Protein AF-A0A6I5N6Z2-F1 (afdb_monomer_lite)

Structure (mmCIF, N/CA/C/O backbone):
data_AF-A0A6I5N6Z2-F1
#
_entry.id   AF-A0A6I5N6Z2-F1
#
loop_
_atom_site.group_P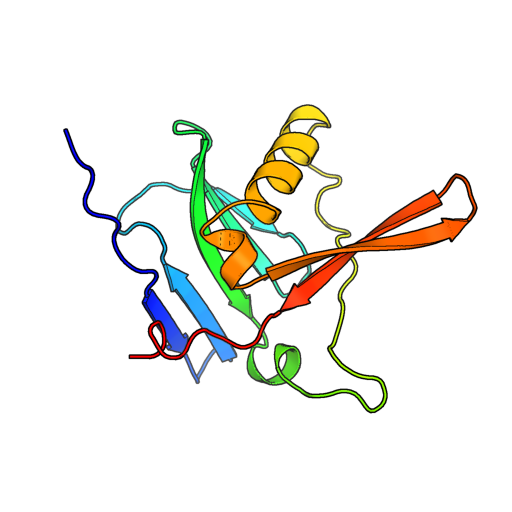DB
_atom_site.id
_atom_site.type_symbol
_atom_site.label_atom_id
_atom_site.label_alt_id
_atom_site.label_comp_id
_atom_site.label_asym_id
_atom_site.label_entity_id
_atom_site.label_seq_id
_atom_site.pdbx_PDB_ins_code
_atom_site.Cartn_x
_atom_site.Cartn_y
_atom_site.Cartn_z
_atom_site.occupancy
_atom_site.B_iso_or_equiv
_atom_site.auth_seq_id
_atom_site.auth_comp_id
_atom_site.auth_asym_id
_atom_site.auth_atom_id
_atom_site.pdbx_PDB_model_num
ATOM 1 N N . MET A 1 1 ? 2.567 2.557 30.695 1.00 35.03 1 MET A N 1
ATOM 2 C CA . MET A 1 1 ? 1.487 1.673 30.206 1.00 35.03 1 MET A CA 1
ATOM 3 C C . MET A 1 1 ? 1.966 1.046 28.908 1.00 35.03 1 MET A C 1
ATOM 5 O O . MET A 1 1 ? 2.163 1.768 27.943 1.00 35.03 1 MET A O 1
ATOM 9 N N . SER A 1 2 ? 2.289 -0.248 28.919 1.00 37.09 2 SER A N 1
ATOM 10 C CA . SER A 1 2 ? 2.788 -0.960 27.737 1.00 37.09 2 SER A CA 1
ATOM 11 C C . SER A 1 2 ? 1.593 -1.329 26.861 1.00 37.09 2 SER A C 1
ATOM 13 O O . SER A 1 2 ? 0.788 -2.167 27.265 1.00 37.09 2 SER A O 1
ATOM 15 N N . GLN A 1 3 ? 1.421 -0.671 25.710 1.00 41.16 3 GLN A N 1
ATOM 16 C CA . GLN A 1 3 ? 0.482 -1.167 24.707 1.00 41.16 3 GLN A CA 1
ATOM 17 C C . GLN A 1 3 ? 1.025 -2.505 24.204 1.00 41.16 3 GLN A C 1
ATOM 19 O O . GLN A 1 3 ? 2.136 -2.569 23.673 1.00 41.16 3 GLN A O 1
ATOM 24 N N . ALA A 1 4 ? 0.270 -3.583 24.408 1.00 44.25 4 ALA A N 1
ATOM 25 C CA . ALA A 1 4 ? 0.580 -4.864 23.798 1.00 44.25 4 ALA A CA 1
ATOM 26 C C . ALA A 1 4 ? 0.655 -4.649 22.280 1.00 44.25 4 ALA A C 1
ATOM 28 O O . ALA A 1 4 ? -0.343 -4.280 21.664 1.00 44.25 4 ALA A O 1
ATOM 29 N N . ARG A 1 5 ? 1.842 -4.827 21.682 1.00 54.91 5 ARG A N 1
ATOM 30 C CA . ARG A 1 5 ? 2.010 -4.819 20.223 1.00 54.91 5 ARG A CA 1
ATOM 31 C C . ARG A 1 5 ? 1.155 -5.952 19.661 1.00 54.91 5 ARG A C 1
ATOM 33 O O . ARG A 1 5 ? 1.587 -7.105 1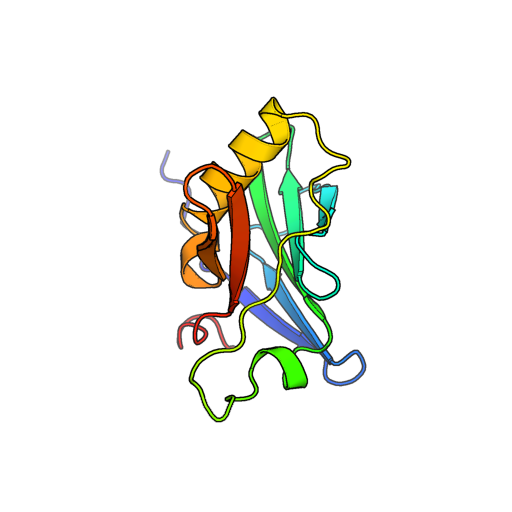9.651 1.00 54.91 5 ARG A O 1
ATOM 40 N N . ASN A 1 6 ? -0.066 -5.640 19.234 1.00 66.06 6 ASN A N 1
ATOM 41 C CA . ASN A 1 6 ? -0.862 -6.578 18.463 1.00 66.06 6 ASN A CA 1
ATOM 42 C C . ASN A 1 6 ? -0.081 -6.871 17.184 1.00 66.06 6 ASN A C 1
ATOM 44 O O . ASN A 1 6 ? 0.272 -5.963 16.434 1.00 66.06 6 ASN A O 1
ATOM 48 N N . LYS A 1 7 ? 0.254 -8.145 16.975 1.00 82.81 7 LYS A N 1
ATOM 49 C CA . LYS A 1 7 ? 0.904 -8.566 15.737 1.00 82.81 7 LYS A CA 1
ATOM 50 C C . LYS A 1 7 ? -0.053 -8.299 14.571 1.00 82.81 7 LYS A C 1
ATOM 52 O O . LYS A 1 7 ? -1.249 -8.572 14.729 1.00 82.81 7 LYS A O 1
ATOM 57 N N . PRO A 1 8 ? 0.449 -7.805 13.425 1.00 90.88 8 PRO A N 1
ATOM 58 C CA . PRO A 1 8 ? -0.357 -7.697 12.221 1.00 90.88 8 PRO A CA 1
ATOM 59 C C . PRO A 1 8 ? -1.040 -9.030 11.899 1.00 90.88 8 PRO A C 1
ATOM 61 O O . PRO A 1 8 ? -0.434 -10.090 12.068 1.00 90.88 8 PRO A O 1
ATOM 64 N N . LYS A 1 9 ? -2.286 -8.974 11.430 1.00 92.31 9 LYS A N 1
ATOM 65 C CA . LYS A 1 9 ? -3.048 -10.146 10.974 1.00 92.31 9 LYS A CA 1
ATOM 66 C C . LYS A 1 9 ? -3.339 -10.011 9.490 1.00 92.31 9 LYS A C 1
ATOM 68 O O . LYS A 1 9 ? -3.887 -8.984 9.093 1.00 92.31 9 LYS A O 1
ATOM 73 N N . ALA A 1 10 ? -3.013 -11.025 8.696 1.00 92.88 10 ALA A N 1
ATOM 74 C CA . ALA A 1 10 ? -3.412 -11.086 7.297 1.00 92.88 10 ALA A CA 1
ATOM 75 C C . ALA A 1 10 ? -4.642 -11.980 7.118 1.00 92.88 10 ALA A C 1
ATOM 77 O O . ALA A 1 10 ? -4.758 -13.027 7.750 1.00 92.88 10 ALA A O 1
ATOM 78 N N . LYS A 1 11 ? -5.551 -11.567 6.237 1.00 94.25 11 LYS A N 1
ATOM 79 C CA . LYS A 1 11 ? -6.668 -12.377 5.758 1.00 94.25 11 LYS A CA 1
ATOM 80 C C . LYS A 1 11 ? -6.761 -12.225 4.248 1.00 94.25 11 LYS A C 1
ATOM 82 O O . LYS A 1 11 ? -6.931 -11.108 3.764 1.00 94.25 11 LYS A O 1
ATOM 87 N N . TYR A 1 12 ? -6.656 -13.338 3.536 1.00 94.88 12 TYR A N 1
ATOM 88 C CA . TYR A 1 12 ? -6.856 -13.386 2.095 1.00 94.88 12 TYR A CA 1
ATOM 89 C C . TYR A 1 12 ? -8.310 -13.751 1.782 1.00 94.88 12 TYR A C 1
ATOM 91 O O . TYR A 1 12 ? -8.883 -14.628 2.432 1.00 94.88 12 TYR A O 1
ATOM 99 N N . ASP A 1 13 ? -8.909 -13.046 0.830 1.00 94.69 13 ASP A N 1
ATOM 100 C CA . ASP A 1 13 ? -10.201 -13.370 0.237 1.00 94.69 13 ASP A CA 1
ATOM 101 C C . ASP A 1 13 ? -9.984 -13.802 -1.215 1.00 94.69 13 ASP A C 1
ATOM 103 O O . ASP A 1 13 ? -9.629 -12.991 -2.068 1.00 94.69 13 ASP A O 1
ATOM 107 N N . GLU A 1 14 ? -10.203 -15.090 -1.478 1.00 93.56 14 GLU A N 1
ATOM 108 C CA . GLU A 1 14 ? -10.000 -15.704 -2.792 1.00 93.56 14 GLU A CA 1
ATOM 109 C C . GLU A 1 14 ? -10.991 -15.197 -3.846 1.00 93.56 14 GLU A C 1
ATOM 111 O O . GLU A 1 14 ? -10.662 -15.180 -5.028 1.00 93.56 14 GLU A O 1
ATOM 116 N N . ILE A 1 15 ? -12.197 -14.777 -3.444 1.00 95.12 15 ILE A N 1
ATOM 117 C CA . ILE A 1 15 ? -13.242 -14.354 -4.390 1.00 95.12 15 ILE A CA 1
ATOM 118 C C . ILE A 1 15 ? -12.899 -12.989 -4.985 1.00 95.12 15 ILE A C 1
ATOM 120 O O . ILE A 1 15 ? -13.118 -12.754 -6.171 1.00 95.12 15 ILE A O 1
ATOM 124 N N . SER A 1 16 ? -12.381 -12.086 -4.153 1.00 95.19 16 SER A N 1
ATOM 125 C CA . SER A 1 16 ? -12.020 -10.723 -4.548 1.00 95.19 16 SER A CA 1
ATOM 126 C C . SER A 1 16 ? -10.530 -10.543 -4.853 1.00 95.19 16 SER A C 1
ATOM 128 O O . SER A 1 16 ? -10.109 -9.413 -5.089 1.00 95.19 16 SER A O 1
ATOM 130 N N . ASP A 1 17 ? -9.733 -11.619 -4.804 1.00 95.69 17 ASP A N 1
ATOM 131 C CA . ASP A 1 17 ? -8.264 -11.595 -4.896 1.00 95.69 17 ASP A CA 1
ATOM 132 C C . ASP A 1 17 ? -7.646 -10.466 -4.050 1.00 95.69 17 ASP A C 1
ATOM 134 O O . ASP A 1 17 ? -6.848 -9.646 -4.510 1.00 95.69 17 ASP A O 1
ATOM 138 N N . THR A 1 18 ? -8.094 -10.366 -2.795 1.00 96.38 18 THR A N 1
ATOM 139 C CA . THR A 1 18 ? -7.721 -9.261 -1.909 1.00 96.38 18 THR A CA 1
ATOM 140 C C . THR A 1 18 ? -7.088 -9.774 -0.626 1.00 96.38 18 THR A C 1
ATOM 142 O O . THR A 1 18 ? -7.687 -10.538 0.134 1.00 96.38 18 THR A O 1
ATOM 145 N N . LEU A 1 19 ? -5.880 -9.296 -0.329 1.00 96.62 19 LEU A N 1
ATOM 146 C CA . LEU A 1 19 ? -5.230 -9.494 0.960 1.00 96.62 19 LEU A CA 1
ATOM 147 C C . LEU A 1 19 ? -5.448 -8.273 1.857 1.00 96.62 19 LEU A C 1
ATOM 149 O O . LEU A 1 19 ? -5.011 -7.161 1.553 1.00 96.62 19 LEU A O 1
ATOM 153 N N . ILE A 1 20 ? -6.077 -8.496 3.008 1.00 96.50 20 ILE A N 1
ATOM 154 C CA . ILE A 1 20 ? -6.276 -7.481 4.042 1.00 96.50 20 ILE A CA 1
ATOM 155 C C . ILE A 1 20 ? -5.278 -7.727 5.167 1.00 96.50 20 ILE A C 1
ATOM 157 O O . ILE A 1 20 ? -5.301 -8.776 5.809 1.00 96.50 20 ILE A O 1
ATOM 161 N N . ILE A 1 21 ? -4.438 -6.736 5.452 1.00 96.12 21 ILE A N 1
ATOM 162 C CA . ILE A 1 21 ? -3.515 -6.748 6.589 1.00 96.12 21 ILE A CA 1
ATOM 163 C C . ILE A 1 21 ? -4.031 -5.753 7.625 1.00 96.12 21 ILE A C 1
ATOM 165 O O . ILE A 1 21 ? -4.144 -4.561 7.358 1.00 96.12 21 ILE A O 1
ATOM 169 N N . THR A 1 22 ? -4.346 -6.238 8.820 1.00 95.50 22 THR A N 1
ATOM 170 C CA . THR A 1 22 ? -4.853 -5.424 9.930 1.00 95.50 22 THR A CA 1
ATOM 171 C C . THR A 1 22 ? -3.751 -5.208 10.958 1.00 95.50 22 THR A C 1
ATOM 173 O O . THR A 1 22 ? -3.243 -6.179 11.521 1.00 95.50 22 THR A O 1
ATOM 176 N N . PHE A 1 23 ? -3.406 -3.948 11.228 1.00 94.06 23 PHE A N 1
ATOM 177 C CA . PHE A 1 23 ? -2.479 -3.558 12.297 1.00 94.06 23 PHE A CA 1
ATOM 178 C C . PHE A 1 23 ? -3.225 -3.273 13.601 1.00 94.06 23 PHE A C 1
ATOM 180 O O . PHE A 1 23 ? -2.777 -3.665 14.676 1.00 94.06 23 PHE A O 1
ATOM 187 N N . GLU A 1 24 ? -4.406 -2.661 13.494 1.00 91.75 24 GLU A N 1
ATOM 188 C CA . GLU A 1 24 ? -5.270 -2.348 14.627 1.00 91.75 24 GLU A CA 1
ATOM 189 C C . GLU A 1 24 ? -6.734 -2.660 14.294 1.00 91.75 24 GLU A C 1
ATOM 191 O O . GLU A 1 24 ? -7.260 -2.261 13.258 1.00 91.75 24 GLU A O 1
ATOM 196 N N . SER A 1 25 ? -7.406 -3.418 15.162 1.00 85.75 25 SER A N 1
ATOM 197 C CA . SER A 1 25 ? -8.803 -3.817 14.952 1.00 85.75 25 SER A CA 1
ATOM 198 C C . SER A 1 25 ? -9.768 -2.769 15.504 1.00 85.75 25 SER A C 1
ATOM 200 O O . SER A 1 25 ? -9.573 -2.272 16.607 1.00 85.75 25 SER A O 1
ATOM 202 N N . GLY A 1 26 ? -10.840 -2.478 14.763 1.00 82.00 26 GLY A N 1
ATOM 203 C CA . GLY A 1 26 ? -11.924 -1.597 15.220 1.00 82.00 26 GLY A CA 1
ATOM 204 C C . GLY A 1 26 ? -11.626 -0.094 15.161 1.00 82.00 26 GLY A C 1
ATOM 205 O O . GLY A 1 26 ? -12.505 0.697 15.490 1.00 82.00 26 GLY A O 1
ATOM 206 N N . ALA A 1 27 ? -10.435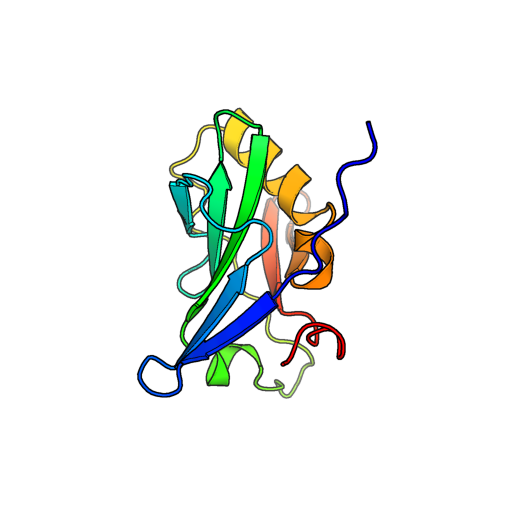 0.314 14.714 1.00 84.44 27 ALA A N 1
ATOM 207 C CA . ALA A 1 27 ? -10.106 1.722 14.528 1.00 84.44 27 ALA A CA 1
ATOM 208 C C . ALA A 1 27 ? -10.838 2.316 13.310 1.00 84.44 27 ALA A C 1
ATOM 210 O O . ALA A 1 27 ? -10.968 1.677 12.256 1.00 84.44 27 ALA A O 1
ATOM 211 N N . LYS A 1 28 ? -11.302 3.564 13.449 1.00 90.81 28 LYS A N 1
ATOM 212 C CA . LYS A 1 28 ? -11.745 4.373 12.309 1.00 90.81 28 LYS A CA 1
ATOM 213 C C . LYS A 1 28 ? -10.522 4.718 11.465 1.00 90.81 28 LYS A C 1
ATOM 215 O O . LYS A 1 28 ? -9.466 5.021 12.004 1.00 90.81 28 LYS A O 1
ATOM 220 N N . ALA A 1 29 ? -10.660 4.638 10.148 1.00 94.81 29 ALA A N 1
ATOM 221 C CA . ALA A 1 29 ? -9.560 4.922 9.240 1.00 94.81 29 ALA A CA 1
ATOM 222 C C . ALA A 1 29 ? -10.083 5.417 7.896 1.00 94.81 29 ALA A C 1
ATOM 224 O O . ALA A 1 29 ? -11.083 4.900 7.390 1.00 94.81 29 ALA A O 1
ATOM 225 N N . THR A 1 30 ? -9.350 6.350 7.308 1.00 94.62 30 THR A N 1
ATOM 226 C CA . THR A 1 30 ? -9.502 6.820 5.936 1.00 94.62 30 THR A CA 1
ATOM 227 C C . THR A 1 30 ? -8.689 5.928 5.002 1.00 94.62 30 THR A C 1
ATOM 229 O O . THR A 1 30 ? -7.569 5.534 5.326 1.00 94.62 30 THR A O 1
ATOM 232 N N . GLY A 1 31 ? -9.255 5.576 3.848 1.00 95.25 31 GLY A N 1
ATOM 233 C CA . GLY A 1 31 ? -8.537 4.850 2.802 1.00 95.25 31 GLY A CA 1
ATOM 234 C C . GLY A 1 31 ? -7.743 5.807 1.918 1.00 95.25 31 GLY A C 1
ATOM 235 O O . GLY A 1 31 ? -8.322 6.703 1.310 1.00 95.25 31 GLY A O 1
ATOM 236 N N . ILE A 1 32 ? -6.434 5.600 1.833 1.00 95.38 32 ILE A N 1
ATOM 237 C CA . ILE A 1 32 ? -5.510 6.355 0.989 1.00 95.38 32 ILE A CA 1
ATOM 238 C C . ILE A 1 32 ? -4.981 5.402 -0.079 1.00 95.38 32 ILE A C 1
ATOM 240 O O . ILE A 1 32 ? -4.219 4.484 0.228 1.00 95.38 32 ILE A O 1
ATOM 244 N N . SER A 1 33 ? -5.384 5.605 -1.333 1.00 95.38 33 SER A N 1
ATOM 245 C CA . SER A 1 33 ? -4.821 4.842 -2.451 1.00 95.38 33 SER A CA 1
ATOM 246 C C . SER A 1 33 ? -3.371 5.268 -2.661 1.00 95.38 33 SER A C 1
ATOM 248 O O . SER A 1 33 ? -3.102 6.434 -2.943 1.00 95.38 33 SER A O 1
ATOM 250 N N . LEU A 1 34 ? -2.439 4.328 -2.517 1.00 95.25 34 LEU A N 1
ATOM 251 C CA . LEU A 1 34 ? -1.029 4.537 -2.852 1.00 95.25 34 LEU A CA 1
ATOM 252 C C . LEU A 1 34 ? -0.799 4.261 -4.341 1.00 95.25 34 LEU A C 1
ATOM 254 O O . LEU A 1 34 ? -0.068 4.991 -5.006 1.00 95.25 34 LEU A O 1
ATOM 258 N N . THR A 1 35 ? -1.465 3.220 -4.843 1.00 94.00 35 THR A N 1
ATOM 259 C CA . THR A 1 35 ? -1.518 2.793 -6.248 1.00 94.00 35 THR A CA 1
ATOM 260 C C . THR A 1 35 ? -2.955 2.366 -6.587 1.00 94.00 35 THR A C 1
ATOM 262 O O . THR A 1 35 ? -3.857 2.550 -5.758 1.00 94.00 35 THR A O 1
ATOM 265 N N . ASP A 1 36 ? -3.182 1.801 -7.776 1.00 92.50 36 ASP A N 1
ATOM 266 C CA . ASP A 1 36 ? -4.445 1.128 -8.131 1.00 92.50 36 ASP A CA 1
ATOM 267 C C . ASP A 1 36 ? -4.725 -0.115 -7.270 1.00 92.50 36 ASP A C 1
ATOM 269 O O . ASP A 1 36 ? -5.879 -0.440 -7.013 1.00 92.50 36 ASP A O 1
ATOM 273 N N . HIS A 1 37 ? -3.673 -0.781 -6.786 1.00 94.31 37 HIS A N 1
ATOM 274 C CA . HIS A 1 37 ? -3.773 -2.089 -6.129 1.00 94.31 37 HIS A CA 1
ATOM 275 C C . HIS A 1 37 ? -3.488 -2.052 -4.622 1.00 94.31 37 HIS A C 1
ATOM 277 O O . HIS A 1 37 ? -3.706 -3.031 -3.913 1.00 94.31 37 HIS A O 1
ATOM 283 N N . ILE A 1 38 ? -2.943 -0.942 -4.115 1.00 95.88 38 ILE A N 1
ATOM 284 C CA . ILE A 1 38 ? -2.497 -0.818 -2.725 1.00 95.88 38 ILE A CA 1
ATOM 285 C C . ILE A 1 38 ? -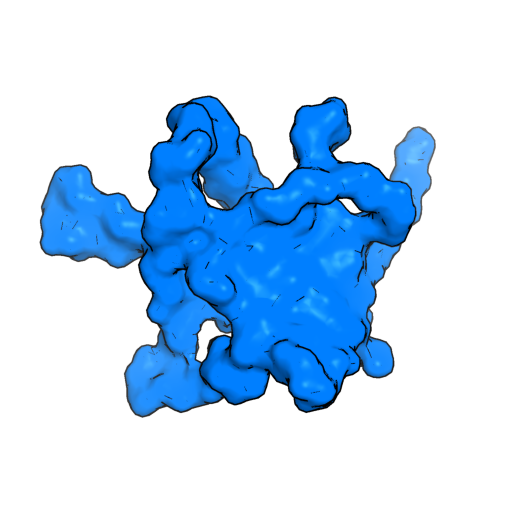3.184 0.378 -2.080 1.00 95.88 38 ILE A C 1
ATOM 287 O O . ILE A 1 38 ? -2.942 1.531 -2.450 1.00 95.88 38 ILE A O 1
ATOM 291 N N . LEU A 1 39 ? -3.983 0.101 -1.052 1.00 96.94 39 LEU A N 1
ATOM 292 C CA . LEU A 1 39 ? -4.664 1.103 -0.242 1.00 96.94 39 LEU A CA 1
ATOM 293 C C . LEU A 1 39 ? -4.199 1.021 1.215 1.00 96.94 39 LEU A C 1
ATOM 295 O O . LEU 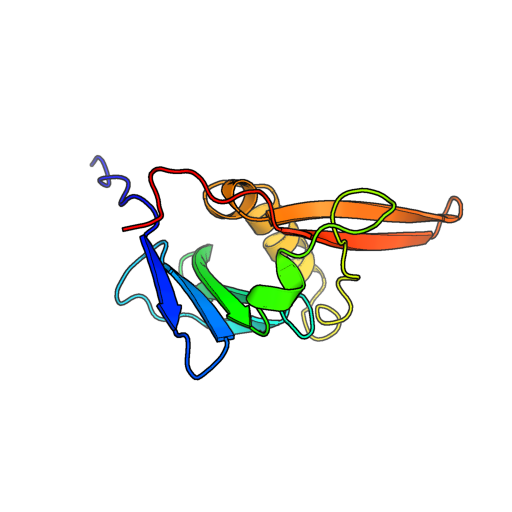A 1 39 ? -4.311 -0.014 1.876 1.00 96.94 39 LEU A O 1
ATOM 299 N N . LEU A 1 40 ? -3.693 2.142 1.726 1.00 97.50 40 LEU A N 1
ATOM 300 C CA . LEU A 1 40 ? -3.355 2.331 3.130 1.00 97.50 40 LEU A CA 1
ATOM 301 C C . LEU A 1 40 ? -4.599 2.776 3.893 1.00 97.50 40 LEU A C 1
ATOM 303 O O . LEU A 1 40 ? -5.245 3.755 3.530 1.00 97.50 40 LEU A O 1
ATOM 307 N N . ARG A 1 41 ? -4.923 2.089 4.986 1.00 97.19 41 ARG A N 1
ATOM 308 C CA . ARG A 1 41 ? -5.918 2.565 5.947 1.00 97.19 41 ARG A CA 1
ATOM 309 C C . ARG A 1 41 ? -5.209 3.369 7.023 1.00 97.19 41 ARG A C 1
ATOM 311 O O . ARG A 1 41 ? -4.390 2.813 7.754 1.00 97.19 41 ARG A O 1
ATOM 318 N N . TYR A 1 42 ? -5.534 4.651 7.116 1.00 95.88 42 TYR A N 1
ATOM 319 C CA . TYR A 1 42 ? -4.860 5.604 7.986 1.00 95.88 42 TYR A CA 1
ATOM 320 C C . TYR A 1 42 ? -5.834 6.314 8.924 1.00 95.88 42 TYR A C 1
ATOM 322 O O . TYR A 1 42 ? -6.891 6.778 8.501 1.00 95.88 42 TYR A O 1
ATOM 330 N N . ASP A 1 43 ? -5.483 6.393 10.200 1.00 94.56 43 ASP A N 1
ATOM 331 C CA . ASP A 1 43 ? -6.201 7.173 11.201 1.00 94.56 43 ASP A CA 1
ATOM 332 C C . ASP A 1 43 ? -5.487 8.518 11.374 1.00 94.56 43 ASP A C 1
ATOM 334 O O . ASP A 1 43 ? -4.418 8.587 11.984 1.00 94.56 43 ASP A O 1
ATOM 338 N N . PHE A 1 44 ? -6.082 9.572 10.812 1.00 90.12 44 PHE A N 1
ATOM 339 C CA . PHE A 1 44 ? -5.556 10.937 10.886 1.00 90.12 44 PHE A CA 1
ATOM 340 C C . PHE A 1 44 ? -5.708 11.569 12.274 1.00 90.12 44 PHE A C 1
ATOM 342 O O . PHE A 1 44 ? -4.951 12.475 12.596 1.00 90.12 44 PHE A O 1
ATOM 349 N N . GLU A 1 45 ? -6.649 11.111 13.108 1.00 91.69 45 GLU A N 1
ATOM 350 C CA . GLU A 1 45 ? -6.819 11.659 14.462 1.00 91.69 45 GLU A CA 1
ATOM 351 C C . GLU A 1 45 ? -5.679 11.199 15.378 1.00 91.69 45 GLU A C 1
ATOM 353 O O . GLU A 1 45 ? -5.190 11.960 16.211 1.00 91.69 45 GLU A O 1
ATOM 358 N N . ASN A 1 46 ? -5.239 9.949 15.210 1.00 92.25 46 ASN A N 1
ATOM 359 C CA . ASN A 1 46 ? -4.192 9.336 16.031 1.00 92.25 46 ASN A CA 1
ATOM 360 C C . ASN A 1 46 ? -2.839 9.207 15.313 1.00 92.25 46 ASN A C 1
ATOM 362 O O . ASN A 1 46 ? -1.921 8.601 15.867 1.00 92.25 46 ASN A O 1
ATOM 366 N N . HIS A 1 47 ? -2.724 9.740 14.093 1.00 91.06 47 HIS A N 1
ATOM 367 C CA . HIS A 1 47 ? -1.537 9.683 13.238 1.00 91.06 47 HIS A CA 1
ATOM 368 C C . HIS A 1 47 ? -0.925 8.275 13.127 1.00 91.06 47 HIS A C 1
ATOM 370 O O . HIS A 1 47 ? 0.266 8.063 13.384 1.00 91.06 47 HIS A O 1
ATOM 376 N N . LYS A 1 48 ? -1.757 7.275 12.798 1.00 93.69 48 LYS A N 1
ATOM 377 C CA . LYS A 1 48 ? -1.333 5.867 12.794 1.00 93.69 48 LYS A CA 1
ATOM 378 C C . LYS A 1 48 ? -1.893 5.045 11.629 1.00 93.69 48 LYS A C 1
ATOM 380 O O . LYS A 1 48 ? -3.055 5.201 11.245 1.00 93.69 48 LYS A O 1
ATOM 385 N N . PRO A 1 49 ? -1.102 4.101 11.088 1.00 96.19 49 PRO A N 1
ATOM 386 C CA . PRO A 1 49 ? -1.599 3.137 10.120 1.00 96.19 49 PRO A CA 1
ATOM 387 C C . PRO A 1 49 ? -2.476 2.086 10.813 1.00 96.19 49 PRO A C 1
ATOM 389 O O . PRO A 1 49 ? -2.071 1.451 11.784 1.00 96.19 49 PRO A O 1
ATOM 392 N N . VAL A 1 50 ? -3.665 1.855 10.265 1.00 96.81 50 VAL A N 1
ATOM 393 C CA . VAL A 1 50 ? -4.637 0.869 10.763 1.00 96.81 50 VAL A CA 1
ATOM 394 C C . VAL A 1 50 ? -4.555 -0.447 9.984 1.00 96.81 50 VAL A C 1
ATOM 396 O O . VAL A 1 50 ? -4.785 -1.519 10.549 1.00 96.81 50 VAL A O 1
ATOM 399 N N . GLY A 1 51 ? -4.186 -0.400 8.701 1.00 97.00 51 GLY A N 1
ATOM 400 C CA . GLY A 1 51 ? -4.043 -1.598 7.875 1.00 97.00 51 GLY A CA 1
ATOM 401 C C . GLY A 1 51 ? -3.688 -1.321 6.416 1.00 97.00 51 GLY A C 1
ATOM 402 O O . GLY A 1 51 ? -3.538 -0.170 6.010 1.00 97.00 51 GLY A O 1
ATOM 403 N N . LEU A 1 52 ? -3.594 -2.389 5.629 1.00 97.62 52 LEU A N 1
ATOM 404 C CA . LEU A 1 52 ? -3.400 -2.371 4.179 1.00 97.62 52 LEU A CA 1
ATOM 405 C C . LEU A 1 52 ? -4.466 -3.229 3.502 1.00 97.62 52 LEU A C 1
ATOM 407 O O . LEU A 1 52 ? -4.820 -4.295 4.009 1.00 97.62 52 LEU A O 1
ATOM 411 N N . HIS A 1 53 ? -4.949 -2.770 2.356 1.00 97.19 53 HIS A N 1
ATOM 412 C CA . HIS A 1 53 ? -5.740 -3.560 1.422 1.00 97.19 53 HIS A CA 1
ATOM 413 C C . HIS A 1 53 ? -4.927 -3.699 0.135 1.00 97.19 53 HIS A C 1
ATOM 415 O O . HIS A 1 53 ? -4.496 -2.694 -0.431 1.00 97.19 53 HIS A O 1
ATOM 421 N N . LEU A 1 54 ? -4.692 -4.940 -0.277 1.00 96.81 54 LEU A N 1
ATOM 422 C CA . LEU A 1 54 ? -3.925 -5.292 -1.464 1.00 96.81 54 LEU A CA 1
ATOM 423 C C . LEU A 1 54 ? -4.864 -6.047 -2.404 1.00 96.81 54 LEU A C 1
ATOM 425 O O . LEU A 1 54 ? -5.166 -7.206 -2.130 1.00 96.81 54 LEU A O 1
ATOM 429 N N . THR A 1 55 ? -5.374 -5.380 -3.433 1.00 96.19 55 THR A N 1
ATOM 430 C CA . THR A 1 55 ? -6.234 -5.996 -4.456 1.00 96.19 55 THR A CA 1
ATOM 431 C C . THR A 1 55 ? -5.380 -6.571 -5.578 1.00 96.19 55 THR A C 1
ATOM 433 O O . THR A 1 55 ? -4.219 -6.186 -5.726 1.00 96.19 55 THR A O 1
ATOM 436 N N . ASP A 1 56 ? -5.941 -7.500 -6.350 1.00 95.19 56 ASP A N 1
ATOM 437 C CA . ASP A 1 56 ? -5.201 -8.256 -7.368 1.00 95.19 56 ASP A CA 1
ATOM 438 C C . ASP A 1 56 ? -3.936 -8.900 -6.769 1.00 95.19 56 ASP A C 1
ATOM 440 O O . ASP A 1 56 ? -2.844 -8.881 -7.349 1.00 95.19 56 ASP A O 1
ATOM 444 N N . TYR A 1 57 ? -4.057 -9.404 -5.535 1.00 94.19 57 TYR A N 1
ATOM 445 C CA . TYR A 1 57 ? -2.925 -9.856 -4.733 1.00 94.19 57 TYR A CA 1
ATOM 446 C C . TYR A 1 57 ? -2.148 -10.973 -5.429 1.00 94.19 57 TYR A C 1
ATOM 448 O O . TYR A 1 57 ? -0.914 -10.980 -5.405 1.00 94.19 57 TYR A O 1
ATOM 456 N N . SER A 1 58 ? -2.858 -11.880 -6.099 1.00 91.19 58 SER A N 1
ATOM 457 C CA . SER A 1 58 ? -2.268 -12.954 -6.889 1.00 91.19 58 SER A CA 1
ATOM 458 C C . SER A 1 58 ? -1.358 -12.447 -8.009 1.00 91.19 58 SER A C 1
ATOM 460 O O . SER A 1 58 ? -0.442 -13.169 -8.391 1.00 91.19 58 SER A O 1
ATOM 462 N N . ILE A 1 59 ? -1.566 -11.221 -8.503 1.00 89.44 59 ILE A N 1
ATOM 463 C CA . ILE A 1 59 ? -0.712 -10.546 -9.490 1.00 89.44 59 ILE A CA 1
ATOM 464 C C . ILE A 1 59 ? 0.431 -9.819 -8.781 1.00 89.44 59 ILE A C 1
ATOM 466 O O . ILE A 1 59 ? 1.581 -9.974 -9.180 1.00 89.44 59 ILE A O 1
ATOM 470 N N . LEU A 1 60 ? 0.147 -9.095 -7.691 1.00 90.06 60 LEU A N 1
ATOM 471 C CA . LEU A 1 60 ? 1.150 -8.339 -6.924 1.00 90.06 60 LEU A CA 1
ATOM 472 C C . LEU A 1 60 ? 2.324 -9.195 -6.426 1.00 90.06 60 LEU A C 1
ATOM 474 O O . LEU A 1 60 ? 3.423 -8.675 -6.221 1.00 90.06 60 LEU A O 1
ATOM 478 N N . ILE A 1 61 ? 2.090 -10.488 -6.184 1.00 89.00 61 ILE A N 1
ATOM 479 C CA . ILE A 1 61 ? 3.119 -11.429 -5.722 1.00 89.00 61 ILE A CA 1
ATOM 480 C C . ILE A 1 61 ? 3.830 -12.179 -6.847 1.00 89.00 61 ILE A C 1
ATOM 482 O O . ILE A 1 61 ? 4.721 -12.984 -6.554 1.00 89.00 61 ILE A O 1
ATOM 486 N N . GLN A 1 62 ? 3.446 -11.971 -8.109 1.00 86.69 62 GLN A N 1
ATOM 487 C CA . GLN A 1 62 ? 4.083 -12.682 -9.207 1.00 86.69 62 GLN A CA 1
ATOM 488 C C . GLN A 1 62 ? 5.528 -12.213 -9.371 1.00 86.69 62 GLN A C 1
ATOM 490 O O . GLN A 1 62 ? 5.810 -11.011 -9.391 1.00 86.69 62 GLN A O 1
ATOM 495 N N . PRO A 1 63 ? 6.477 -13.155 -9.485 1.00 82.19 63 PRO A N 1
ATOM 496 C CA . PRO A 1 63 ? 7.834 -12.797 -9.837 1.00 82.19 63 PRO A CA 1
ATOM 497 C C . PRO A 1 63 ? 7.844 -12.239 -11.258 1.00 82.19 63 PRO A C 1
ATOM 499 O O . PRO A 1 63 ? 7.147 -12.735 -12.143 1.00 82.19 63 PRO A O 1
ATOM 502 N N . THR A 1 64 ? 8.685 -11.240 -11.488 1.00 85.19 64 THR A N 1
ATOM 503 C CA . THR A 1 64 ? 9.006 -10.808 -12.847 1.00 85.19 64 THR A CA 1
ATOM 504 C C . THR A 1 64 ? 10.304 -11.474 -13.292 1.00 85.19 64 THR A C 1
ATOM 506 O O . THR A 1 64 ? 11.098 -11.929 -12.464 1.00 85.19 64 THR A O 1
ATOM 509 N N . GLU A 1 65 ? 10.568 -11.484 -14.599 1.00 87.12 65 GLU A N 1
ATOM 510 C CA . GLU A 1 65 ? 11.871 -11.906 -15.136 1.00 87.12 65 GLU A CA 1
ATOM 511 C C . GLU A 1 65 ? 13.036 -11.082 -14.550 1.00 87.12 65 GLU A C 1
ATOM 513 O O . GLU A 1 65 ? 14.176 -11.544 -14.521 1.00 87.12 65 GLU A O 1
ATOM 518 N N . ILE A 1 66 ? 12.747 -9.876 -14.042 1.00 86.06 66 ILE A N 1
ATOM 519 C CA . ILE A 1 66 ? 13.717 -8.900 -13.536 1.00 86.06 66 ILE A CA 1
ATOM 520 C C . ILE A 1 66 ? 13.386 -8.525 -12.077 1.00 86.06 66 ILE A C 1
ATOM 522 O O . ILE A 1 66 ? 13.288 -7.359 -11.702 1.00 86.06 66 ILE A O 1
ATOM 526 N N . GLY A 1 67 ? 13.219 -9.532 -11.216 1.00 84.31 67 GLY A N 1
ATOM 527 C CA . GLY A 1 67 ? 13.070 -9.341 -9.770 1.00 84.31 67 GLY A CA 1
ATOM 528 C C . GLY A 1 67 ? 11.641 -9.027 -9.314 1.00 84.31 67 GLY A C 1
ATOM 529 O O . GLY A 1 67 ? 10.671 -9.569 -9.847 1.00 84.31 67 GLY A O 1
ATOM 530 N N . VAL A 1 68 ? 11.509 -8.209 -8.263 1.00 84.56 68 VAL A N 1
ATOM 531 C CA . VAL A 1 68 ? 10.205 -7.886 -7.654 1.00 84.56 68 VAL A CA 1
ATOM 532 C C . VAL A 1 68 ? 9.445 -6.843 -8.469 1.00 84.56 68 VAL A C 1
ATOM 534 O O . VAL A 1 68 ? 10.037 -5.906 -9.011 1.00 84.56 68 VAL A O 1
ATOM 537 N N . GLN A 1 69 ? 8.121 -6.969 -8.508 1.00 88.94 69 GLN A N 1
ATOM 538 C CA . GLN A 1 69 ? 7.272 -5.990 -9.170 1.00 88.94 69 GLN A CA 1
ATOM 539 C C . GLN A 1 69 ? 7.200 -4.695 -8.348 1.00 88.94 69 GLN A C 1
ATOM 541 O O . GLN A 1 69 ? 6.910 -4.710 -7.150 1.00 88.94 69 GLN A O 1
ATOM 546 N N . ASN A 1 70 ? 7.495 -3.572 -9.002 1.00 90.88 70 ASN A N 1
ATOM 547 C CA . ASN A 1 70 ? 7.405 -2.234 -8.427 1.00 90.88 70 ASN A CA 1
ATOM 548 C C . ASN A 1 70 ? 6.297 -1.459 -9.138 1.00 90.88 70 ASN A C 1
ATOM 550 O O . ASN A 1 70 ? 6.154 -1.553 -10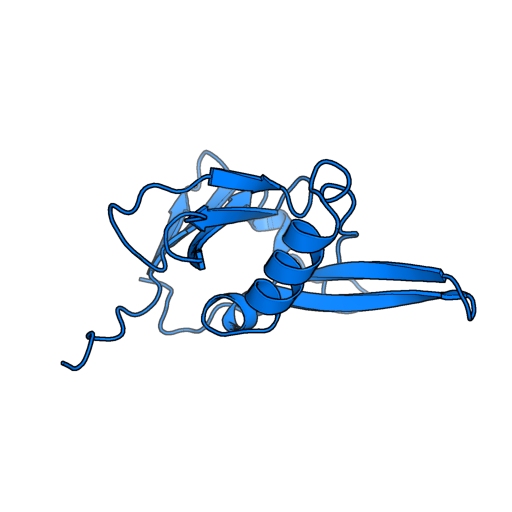.356 1.00 90.88 70 ASN A O 1
ATOM 554 N N . PHE A 1 71 ? 5.563 -0.655 -8.380 1.00 91.88 71 PHE A N 1
ATOM 555 C CA . PHE A 1 71 ? 4.433 0.124 -8.865 1.00 91.88 71 PHE A CA 1
ATOM 556 C C . PHE A 1 71 ? 4.667 1.610 -8.584 1.00 91.88 71 PHE A C 1
ATOM 558 O O . PHE A 1 71 ? 5.074 1.956 -7.471 1.00 91.88 71 PHE A O 1
ATOM 565 N N . PRO A 1 72 ? 4.426 2.504 -9.553 1.00 92.69 72 PRO A N 1
ATOM 566 C CA . PRO A 1 72 ? 4.524 3.938 -9.322 1.00 92.69 72 PRO A CA 1
ATOM 567 C C . PRO A 1 72 ? 3.426 4.407 -8.361 1.00 92.69 72 PRO A C 1
ATOM 569 O O . PRO A 1 72 ? 2.271 3.998 -8.470 1.00 92.69 72 PRO A O 1
ATOM 572 N N . MET A 1 73 ? 3.779 5.282 -7.420 1.00 92.69 73 MET A N 1
ATOM 573 C CA . MET A 1 73 ? 2.828 5.869 -6.475 1.00 92.69 73 MET A CA 1
ATOM 574 C C . MET A 1 73 ? 2.191 7.132 -7.059 1.00 92.69 73 MET A C 1
ATOM 576 O O . MET A 1 73 ? 2.553 8.257 -6.721 1.00 92.69 73 MET A O 1
ATOM 580 N N . THR A 1 74 ? 1.244 6.941 -7.970 1.00 84.38 74 THR A N 1
ATOM 581 C CA . THR A 1 74 ? 0.616 8.017 -8.755 1.00 84.38 74 THR A CA 1
ATOM 582 C C . THR A 1 74 ? -0.555 8.700 -8.045 1.00 84.38 74 THR A C 1
ATOM 584 O O . THR A 1 74 ? -1.011 9.755 -8.483 1.00 84.38 74 THR A O 1
ATOM 587 N N . HIS A 1 75 ? -1.072 8.124 -6.956 1.00 84.75 75 HIS A N 1
ATOM 588 C CA . HIS A 1 75 ? -2.376 8.508 -6.395 1.00 84.75 75 HIS A CA 1
ATOM 589 C C . HIS A 1 75 ? -2.321 9.457 -5.194 1.00 84.75 75 HIS A C 1
ATOM 591 O O . HIS A 1 75 ? -3.367 9.902 -4.717 1.00 84.75 75 HIS A O 1
ATOM 597 N N . LEU A 1 76 ? -1.123 9.842 -4.745 1.00 85.69 76 LEU A N 1
ATOM 598 C CA . LEU A 1 76 ? -0.960 10.767 -3.620 1.00 85.69 76 LEU A CA 1
ATOM 599 C C . LEU A 1 76 ? -1.213 12.239 -3.975 1.00 85.69 76 LEU A C 1
ATOM 601 O O . LEU A 1 76 ? -1.364 13.054 -3.073 1.00 85.69 76 LEU A O 1
ATOM 605 N N . ALA A 1 77 ? -1.329 12.587 -5.261 1.00 78.88 77 ALA A N 1
ATOM 606 C CA . ALA A 1 77 ? -1.459 13.974 -5.722 1.00 78.88 77 ALA A CA 1
ATOM 607 C C . ALA A 1 77 ? -2.703 14.717 -5.193 1.00 78.88 77 ALA A C 1
ATOM 609 O O . ALA A 1 77 ? -2.775 15.939 -5.281 1.00 78.88 77 ALA A O 1
ATOM 610 N N . LYS A 1 78 ? -3.697 13.989 -4.667 1.00 81.62 78 LYS A N 1
ATOM 611 C CA . LYS A 1 78 ? -4.901 14.574 -4.055 1.00 81.62 78 LYS A CA 1
ATOM 612 C C . LYS A 1 78 ? -4.693 15.010 -2.600 1.00 81.62 78 LYS A C 1
ATOM 614 O O . LYS A 1 78 ? -5.558 15.695 -2.064 1.00 81.62 78 LYS A O 1
ATOM 619 N N . LEU A 1 79 ? -3.597 14.590 -1.969 1.00 87.50 79 LEU A N 1
ATOM 620 C CA . LEU A 1 79 ? -3.222 14.976 -0.612 1.00 87.50 79 LEU A CA 1
ATOM 621 C C . LEU A 1 79 ? -2.397 16.266 -0.637 1.00 87.50 79 LEU A C 1
ATOM 623 O O . LEU A 1 79 ? -1.645 16.513 -1.584 1.00 87.50 79 LEU A O 1
ATOM 627 N N . SER A 1 80 ? -2.490 17.059 0.428 1.00 91.69 80 SER A N 1
ATOM 628 C CA . SER A 1 80 ? -1.579 18.183 0.658 1.00 91.69 80 SER A CA 1
ATOM 629 C C . SER A 1 80 ? -0.133 17.701 0.830 1.00 91.69 80 SER A C 1
ATOM 631 O O . SER A 1 80 ? 0.104 16.557 1.212 1.00 91.69 80 SER A O 1
ATOM 633 N N . GLU A 1 81 ? 0.853 18.569 0.592 1.00 91.31 81 GLU A N 1
ATOM 634 C CA . GLU A 1 81 ? 2.274 18.209 0.753 1.00 91.31 81 GLU A CA 1
ATOM 635 C C . GLU A 1 81 ? 2.588 17.677 2.162 1.00 91.31 81 GLU A C 1
ATOM 637 O O . GLU A 1 81 ? 3.284 16.675 2.309 1.00 91.31 81 GLU A O 1
ATOM 642 N N . ALA A 1 82 ? 2.000 18.282 3.199 1.00 92.56 82 ALA A N 1
ATOM 643 C CA . ALA A 1 82 ? 2.178 17.843 4.582 1.00 92.56 82 ALA A CA 1
ATOM 644 C C . ALA A 1 82 ? 1.645 16.419 4.823 1.00 92.56 82 ALA A C 1
ATOM 646 O O . ALA A 1 82 ? 2.300 15.621 5.498 1.00 92.56 82 ALA A O 1
ATOM 647 N N . GLU A 1 83 ? 0.485 16.087 4.249 1.00 91.81 83 GLU A N 1
ATOM 648 C CA . GLU A 1 83 ? -0.082 14.738 4.307 1.00 91.81 83 GLU A CA 1
ATOM 649 C C . GLU A 1 83 ? 0.767 13.748 3.503 1.00 91.81 83 GLU A C 1
ATOM 651 O O . GLU A 1 83 ? 1.013 12.641 3.970 1.00 91.81 83 GLU A O 1
ATOM 656 N N . GLN A 1 84 ? 1.271 14.131 2.324 1.00 92.94 84 GLN A N 1
ATOM 657 C CA . GLN A 1 84 ? 2.161 13.270 1.536 1.00 92.94 84 GLN A CA 1
ATOM 658 C C . GLN A 1 84 ? 3.435 12.919 2.315 1.00 92.94 84 GLN A C 1
ATOM 660 O O . GLN A 1 84 ? 3.793 11.743 2.414 1.00 92.94 84 GLN A O 1
ATOM 665 N N . ASP A 1 85 ? 4.071 13.913 2.936 1.00 93.62 85 ASP A N 1
ATOM 666 C CA . ASP A 1 85 ? 5.246 13.721 3.787 1.00 93.62 85 ASP A CA 1
ATOM 667 C C . ASP A 1 85 ? 4.955 12.804 4.980 1.00 93.62 85 ASP A C 1
ATOM 669 O O . ASP A 1 85 ? 5.782 11.974 5.369 1.00 93.62 85 ASP A O 1
ATOM 673 N N . GLU A 1 86 ? 3.773 12.943 5.577 1.00 94.56 86 GLU A N 1
ATOM 674 C CA . GLU A 1 86 ? 3.312 12.070 6.649 1.00 94.56 86 GLU A CA 1
ATOM 675 C C . GLU A 1 86 ? 3.139 10.628 6.170 1.00 94.56 86 GLU A C 1
ATOM 677 O O . GLU A 1 86 ? 3.662 9.710 6.807 1.00 94.56 86 GLU A O 1
ATOM 682 N N . ILE A 1 87 ? 2.506 10.420 5.014 1.00 95.38 87 ILE A N 1
ATOM 683 C CA . ILE A 1 87 ? 2.363 9.088 4.428 1.00 95.38 87 ILE A CA 1
ATOM 684 C C . ILE A 1 87 ? 3.731 8.482 4.112 1.00 95.38 87 ILE A C 1
ATOM 686 O O . ILE A 1 87 ? 3.959 7.324 4.460 1.00 95.38 87 ILE A O 1
ATOM 690 N N . PHE A 1 88 ? 4.686 9.232 3.558 1.00 95.81 88 PHE A N 1
ATOM 691 C CA . PHE A 1 88 ? 6.036 8.704 3.336 1.00 95.81 88 PHE A CA 1
ATOM 692 C C . PHE A 1 88 ? 6.718 8.269 4.638 1.00 95.81 88 PHE A C 1
ATOM 694 O O . PHE A 1 88 ? 7.306 7.185 4.682 1.00 95.81 88 PHE A O 1
ATOM 701 N N . ARG A 1 89 ? 6.592 9.048 5.723 1.00 96.50 89 ARG A N 1
ATOM 702 C CA . ARG A 1 89 ? 7.101 8.645 7.047 1.00 96.50 89 ARG A CA 1
ATOM 703 C C . ARG A 1 89 ? 6.448 7.354 7.540 1.00 96.50 89 ARG A C 1
ATOM 705 O O . ARG A 1 89 ? 7.150 6.475 8.035 1.00 96.50 89 ARG A O 1
ATOM 712 N N . VAL A 1 90 ? 5.134 7.217 7.367 1.00 96.44 90 VAL A N 1
ATOM 713 C CA . VAL A 1 90 ? 4.374 6.019 7.753 1.00 96.44 90 VAL A CA 1
ATOM 714 C C . VAL A 1 90 ? 4.817 4.793 6.951 1.00 96.44 90 VAL A C 1
ATOM 716 O O . VAL A 1 90 ? 5.036 3.735 7.537 1.00 96.44 90 VAL A O 1
ATOM 719 N N . LEU A 1 91 ? 5.012 4.924 5.634 1.00 96.81 91 LEU A N 1
ATOM 720 C CA . LEU A 1 91 ? 5.469 3.828 4.767 1.00 96.81 91 LEU A CA 1
ATOM 721 C C . LEU A 1 91 ? 6.885 3.341 5.110 1.00 96.81 91 LEU A C 1
ATOM 723 O O . LEU A 1 91 ? 7.197 2.168 4.907 1.00 96.81 91 LEU A O 1
ATOM 727 N N . LEU A 1 92 ? 7.737 4.228 5.630 1.00 96.81 92 LEU A N 1
ATOM 728 C CA . LEU A 1 92 ? 9.108 3.913 6.040 1.00 96.81 92 LEU A CA 1
ATOM 729 C C . LEU A 1 92 ? 9.204 3.337 7.461 1.00 96.81 92 LEU A C 1
ATOM 731 O O . LEU A 1 92 ? 10.253 2.798 7.823 1.00 96.81 92 LEU A O 1
ATOM 735 N N . ALA A 1 93 ? 8.132 3.402 8.253 1.00 96.00 93 ALA A N 1
ATOM 736 C CA . ALA A 1 93 ? 8.100 2.974 9.648 1.00 96.00 93 ALA A CA 1
ATOM 737 C C . ALA A 1 93 ? 7.352 1.644 9.857 1.00 96.00 93 ALA A C 1
ATOM 739 O O . ALA A 1 93 ? 6.576 1.186 9.015 1.00 96.00 93 ALA A O 1
ATOM 740 N N . GLU A 1 94 ? 7.580 1.008 11.011 1.00 93.62 94 GLU A N 1
ATOM 741 C CA . GLU A 1 94 ? 6.749 -0.120 11.436 1.00 93.62 94 GLU A CA 1
ATOM 742 C C . GLU A 1 94 ? 5.311 0.344 11.736 1.00 93.62 94 GLU A C 1
ATOM 744 O O . GLU A 1 94 ? 5.115 1.447 12.249 1.00 93.62 94 GLU A O 1
ATOM 749 N N . PRO A 1 95 ? 4.300 -0.505 11.487 1.00 93.94 95 PRO A N 1
ATOM 750 C CA . PRO A 1 95 ? 4.409 -1.861 10.939 1.00 93.94 95 PRO A CA 1
ATOM 751 C C . PRO A 1 95 ? 4.456 -1.910 9.402 1.00 93.94 95 PRO A C 1
ATOM 753 O O . PRO A 1 95 ? 4.682 -2.978 8.842 1.00 93.94 95 PRO A O 1
ATOM 756 N N . VAL A 1 96 ? 4.241 -0.793 8.703 1.00 96.50 96 VAL A N 1
ATOM 757 C CA . VAL A 1 96 ? 3.999 -0.787 7.250 1.00 96.50 96 VAL A CA 1
ATOM 758 C C . VAL A 1 96 ? 5.223 -1.234 6.454 1.00 96.50 96 VAL A C 1
ATOM 760 O O . VAL A 1 96 ? 5.097 -2.036 5.525 1.00 96.50 96 VAL A O 1
ATOM 763 N N . ASN A 1 97 ? 6.416 -0.802 6.865 1.00 95.88 97 ASN A N 1
ATOM 764 C CA . ASN A 1 97 ? 7.670 -1.151 6.201 1.00 95.88 97 ASN A CA 1
ATOM 765 C C . ASN A 1 97 ? 8.024 -2.651 6.282 1.00 95.88 97 ASN A C 1
ATOM 767 O O . ASN A 1 97 ? 8.952 -3.093 5.602 1.00 95.88 97 ASN A O 1
ATOM 771 N N . GLN A 1 98 ? 7.303 -3.450 7.078 1.00 94.94 98 GLN A N 1
ATOM 772 C CA . GLN A 1 98 ? 7.439 -4.909 7.087 1.00 94.94 98 GLN A CA 1
ATOM 773 C C . GLN A 1 98 ? 6.783 -5.546 5.852 1.00 94.94 98 GLN A C 1
ATOM 775 O O . GLN A 1 98 ? 7.187 -6.629 5.436 1.00 94.94 98 GLN A O 1
ATOM 780 N N . PHE A 1 99 ? 5.802 -4.865 5.252 1.00 95.50 99 PHE A N 1
ATOM 781 C CA . PHE A 1 99 ? 4.991 -5.365 4.138 1.00 95.50 99 PHE A CA 1
ATOM 782 C C . PHE A 1 99 ? 5.285 -4.646 2.829 1.00 95.50 99 PHE A C 1
ATOM 784 O O . PHE A 1 99 ? 5.212 -5.260 1.770 1.00 95.50 99 PHE A O 1
ATOM 791 N N . LEU A 1 100 ? 5.630 -3.361 2.888 1.00 96.00 100 LEU A N 1
ATOM 792 C CA . LEU A 1 100 ? 5.876 -2.535 1.712 1.00 96.00 100 LEU A CA 1
ATOM 793 C C . LEU A 1 100 ? 7.310 -2.002 1.714 1.00 96.00 100 LEU A C 1
ATOM 795 O O . LEU A 1 100 ? 7.903 -1.726 2.759 1.00 96.00 100 LEU A O 1
ATOM 799 N N . SER A 1 101 ? 7.886 -1.884 0.524 1.00 95.56 101 SER A N 1
ATOM 800 C CA . SER A 1 101 ? 9.171 -1.238 0.288 1.00 95.56 101 SER A CA 1
ATOM 801 C C . SER A 1 101 ? 8.944 0.038 -0.502 1.00 95.56 101 SER A C 1
ATOM 803 O O . SER A 1 101 ? 8.587 -0.033 -1.674 1.00 95.56 101 SER A O 1
ATOM 805 N N . LEU A 1 102 ? 9.162 1.190 0.133 1.00 96.31 102 LEU A N 1
ATOM 806 C CA . LEU A 1 102 ? 9.170 2.484 -0.541 1.00 96.31 102 LEU A CA 1
ATOM 807 C C . LEU A 1 102 ? 10.570 2.763 -1.095 1.00 96.31 102 LEU A C 1
ATOM 809 O O . LEU A 1 102 ? 11.564 2.642 -0.378 1.00 96.31 102 LEU A O 1
ATOM 813 N N . SER A 1 103 ? 10.650 3.158 -2.359 1.00 94.56 103 SER A N 1
ATOM 814 C CA . SER A 1 103 ? 11.876 3.666 -2.975 1.00 94.56 103 SER A CA 1
ATOM 815 C C . SER A 1 103 ? 11.544 4.725 -4.027 1.00 94.56 103 SER A C 1
ATOM 817 O O . SER A 1 103 ? 10.384 5.094 -4.203 1.00 94.56 103 SER A O 1
ATOM 819 N N . ALA A 1 104 ? 12.559 5.264 -4.697 1.00 93.19 104 ALA A N 1
ATOM 820 C CA . ALA A 1 104 ? 12.375 6.282 -5.719 1.00 93.19 104 ALA A CA 1
ATOM 821 C C . ALA A 1 104 ? 13.107 5.888 -7.001 1.00 93.19 104 ALA A C 1
ATOM 823 O O . ALA A 1 104 ? 14.314 5.635 -6.986 1.00 93.19 104 ALA A O 1
ATOM 824 N N . TYR A 1 105 ? 12.383 5.890 -8.116 1.00 92.19 105 TYR A N 1
ATOM 825 C CA . TYR A 1 105 ? 12.976 5.809 -9.440 1.00 92.19 105 TYR A CA 1
ATOM 826 C C . TYR A 1 105 ? 13.452 7.202 -9.860 1.00 92.19 105 TYR A C 1
ATOM 828 O O . TYR A 1 105 ? 12.668 8.149 -9.916 1.00 92.19 105 TYR A O 1
ATOM 836 N N . THR A 1 106 ? 14.752 7.347 -10.110 1.00 93.19 106 THR A N 1
ATOM 837 C CA . THR A 1 106 ? 15.360 8.627 -10.500 1.00 93.19 106 THR A CA 1
ATOM 838 C C . THR A 1 106 ? 15.348 8.730 -12.022 1.00 93.19 106 THR A C 1
ATOM 840 O O . THR A 1 106 ? 16.225 8.177 -12.680 1.00 93.19 106 THR A O 1
ATOM 843 N N . VAL A 1 107 ? 14.335 9.407 -12.571 1.00 90.62 107 VAL A N 1
ATOM 844 C CA . VAL A 1 107 ? 14.180 9.627 -14.022 1.00 90.62 107 VAL A CA 1
ATOM 845 C C . VAL A 1 107 ? 15.265 10.584 -14.524 1.00 90.62 107 VAL A C 1
ATOM 847 O O . VAL A 1 107 ? 15.841 10.391 -15.592 1.00 90.62 107 VAL A O 1
ATOM 850 N N . SER A 1 108 ? 15.584 11.601 -13.719 1.00 92.44 108 SER A N 1
ATOM 851 C CA . SER A 1 108 ? 16.663 12.558 -13.960 1.00 92.44 108 SER A CA 1
ATOM 852 C C . SER A 1 108 ? 17.231 13.078 -12.635 1.00 92.44 108 SER A C 1
ATOM 854 O O . SER A 1 108 ? 16.727 12.757 -11.562 1.00 92.44 108 SER A O 1
ATOM 856 N N . ILE A 1 109 ? 18.274 13.914 -12.680 1.00 88.50 109 ILE A N 1
ATOM 857 C CA . ILE A 1 109 ? 18.907 14.485 -11.473 1.00 88.50 109 ILE A CA 1
ATOM 858 C C . ILE A 1 109 ? 17.894 15.240 -10.589 1.00 88.50 109 ILE A C 1
ATOM 860 O O . ILE A 1 109 ? 18.031 15.250 -9.363 1.00 88.50 109 ILE A O 1
ATOM 864 N N . THR A 1 110 ? 16.875 15.850 -11.198 1.00 89.94 110 THR A N 1
ATOM 865 C CA . THR A 1 110 ? 15.857 16.663 -10.517 1.00 89.94 110 THR A CA 1
ATOM 866 C C . THR A 1 110 ? 14.515 15.958 -10.362 1.00 89.94 110 THR A C 1
ATOM 868 O O . THR A 1 110 ? 13.672 16.434 -9.609 1.00 89.94 110 THR A O 1
ATOM 871 N N . GLU A 1 111 ? 14.300 14.838 -11.052 1.00 88.25 111 GLU A N 1
ATOM 872 C CA . GLU A 1 111 ? 13.012 14.153 -11.093 1.00 88.25 111 GLU A CA 1
ATOM 873 C C . GLU A 1 111 ? 13.110 12.764 -10.467 1.00 88.25 111 GLU A C 1
ATOM 875 O O . GLU A 1 111 ? 13.846 11.885 -10.929 1.00 88.25 111 GLU A O 1
ATOM 880 N N . ARG A 1 112 ? 12.330 12.567 -9.404 1.00 90.12 112 ARG A N 1
ATOM 881 C CA . ARG A 1 112 ? 12.200 11.289 -8.712 1.00 90.12 112 ARG A CA 1
ATOM 882 C C . ARG A 1 112 ? 10.737 10.903 -8.635 1.00 90.12 112 ARG A C 1
ATOM 884 O O . ARG A 1 112 ? 9.925 11.663 -8.120 1.00 90.12 112 ARG A O 1
ATOM 891 N N . MET A 1 113 ? 10.434 9.701 -9.098 1.00 91.31 113 MET A N 1
ATOM 892 C CA . MET A 1 113 ? 9.111 9.112 -8.991 1.00 91.31 113 MET A CA 1
ATOM 893 C C . MET A 1 113 ? 9.096 8.116 -7.825 1.00 91.31 113 MET A C 1
ATOM 895 O O . MET A 1 113 ? 9.880 7.161 -7.847 1.00 91.31 113 MET A O 1
ATOM 899 N N . PRO A 1 114 ? 8.239 8.301 -6.807 1.00 94.00 114 PRO A N 1
ATOM 900 C CA . PRO A 1 114 ? 8.083 7.314 -5.750 1.00 94.00 114 PRO A CA 1
ATOM 901 C C . PRO A 1 114 ? 7.513 6.017 -6.329 1.00 94.00 114 PRO A C 1
ATOM 903 O O . PRO A 1 114 ? 6.551 6.023 -7.099 1.00 94.00 114 PRO A O 1
ATOM 906 N N . ILE A 1 115 ? 8.124 4.900 -5.953 1.00 94.88 115 ILE A N 1
ATOM 907 C CA . ILE A 1 115 ? 7.713 3.554 -6.342 1.00 94.88 115 ILE A CA 1
ATOM 908 C C . ILE A 1 115 ? 7.590 2.682 -5.095 1.00 94.88 115 ILE A C 1
ATOM 910 O O . ILE A 1 115 ? 8.327 2.848 -4.116 1.00 94.88 115 ILE A O 1
ATOM 914 N N . ILE A 1 116 ? 6.660 1.738 -5.138 1.00 95.56 116 ILE A N 1
ATOM 915 C CA . ILE A 1 116 ? 6.378 0.830 -4.036 1.00 95.56 116 ILE A CA 1
ATOM 916 C C . ILE A 1 116 ? 6.363 -0.615 -4.520 1.00 95.56 116 ILE A C 1
ATOM 918 O O . ILE A 1 116 ? 5.846 -0.919 -5.593 1.00 95.56 116 ILE A O 1
ATOM 922 N N . ALA A 1 117 ? 6.924 -1.511 -3.720 1.00 94.06 117 ALA A N 1
ATOM 923 C CA . ALA A 1 117 ? 6.871 -2.948 -3.956 1.00 94.06 117 ALA A CA 1
ATOM 924 C C . ALA A 1 117 ? 6.363 -3.674 -2.717 1.00 94.06 117 ALA A C 1
ATOM 926 O O . ALA A 1 117 ? 6.622 -3.260 -1.581 1.00 94.06 117 ALA A O 1
ATOM 927 N N . LEU A 1 118 ? 5.678 -4.790 -2.940 1.00 94.31 118 LEU A N 1
ATOM 928 C CA . LEU A 1 118 ? 5.311 -5.699 -1.870 1.00 94.31 118 LEU A CA 1
ATOM 929 C C . LEU A 1 118 ? 6.538 -6.517 -1.439 1.00 94.31 118 LEU A C 1
ATOM 931 O O . LEU A 1 118 ? 7.289 -7.042 -2.261 1.00 94.31 118 LEU A O 1
ATOM 935 N N . LYS A 1 119 ? 6.738 -6.644 -0.129 1.00 92.31 119 LYS A N 1
ATOM 936 C CA . LYS A 1 119 ? 7.724 -7.550 0.463 1.00 92.31 119 LYS A CA 1
ATOM 937 C C . LYS A 1 119 ? 7.107 -8.928 0.664 1.00 92.31 119 LYS A C 1
ATOM 939 O O . LYS A 1 119 ? 5.903 -9.069 0.870 1.00 92.31 119 LYS A O 1
ATOM 944 N N . LYS A 1 120 ? 7.953 -9.959 0.687 1.00 85.00 120 LYS A N 1
ATOM 945 C CA . LYS A 1 120 ? 7.526 -11.296 1.111 1.00 85.00 120 LYS A CA 1
ATOM 946 C C . LYS A 1 120 ? 6.885 -11.197 2.498 1.00 85.00 120 LYS A C 1
ATOM 948 O O . LYS A 1 120 ? 7.519 -10.688 3.422 1.00 85.00 120 LYS A O 1
ATOM 953 N N . LEU A 1 121 ? 5.647 -11.678 2.629 1.00 80.81 121 LEU A N 1
ATOM 954 C CA . LEU A 1 121 ? 4.933 -11.618 3.900 1.00 80.81 121 LEU A CA 1
ATOM 955 C C . LEU A 1 121 ? 5.735 -12.339 4.994 1.00 80.81 121 LEU A C 1
ATOM 957 O O . LEU A 1 121 ? 6.241 -13.441 4.754 1.00 80.81 121 LEU A O 1
ATOM 961 N N . PRO A 1 122 ? 5.836 -11.766 6.204 1.00 70.19 122 PRO A N 1
ATOM 962 C CA . PRO A 1 122 ? 6.425 -12.473 7.327 1.00 70.19 122 PRO A CA 1
ATOM 963 C C . PRO A 1 122 ? 5.609 -13.731 7.647 1.00 70.19 122 PRO A C 1
ATOM 965 O O . PRO A 1 122 ? 4.390 -13.657 7.808 1.00 70.19 122 PRO A O 1
ATOM 968 N N . ASN A 1 123 ? 6.281 -14.871 7.835 1.00 62.62 123 ASN A N 1
ATOM 969 C CA . ASN A 1 123 ? 5.638 -16.151 8.180 1.00 62.62 123 ASN A CA 1
ATOM 970 C C . ASN A 1 123 ? 4.722 -16.062 9.419 1.00 62.62 123 ASN A C 1
ATOM 972 O O . ASN A 1 123 ? 3.811 -16.861 9.568 1.00 62.62 123 ASN A O 1
ATOM 976 N N . ALA A 1 124 ? 4.963 -15.101 10.317 1.00 58.34 124 ALA A N 1
ATOM 977 C CA . ALA A 1 124 ? 4.196 -14.908 11.547 1.00 58.34 124 ALA A CA 1
ATOM 978 C C . ALA A 1 124 ? 2.839 -14.196 11.360 1.00 58.34 124 ALA A C 1
ATOM 980 O O . ALA A 1 124 ? 2.131 -14.006 12.348 1.00 58.34 124 ALA A O 1
ATOM 981 N N . VAL A 1 125 ? 2.516 -13.746 10.143 1.00 62.66 125 VAL A N 1
ATOM 982 C CA . VAL A 1 125 ? 1.324 -12.930 9.840 1.00 62.66 125 VAL A CA 1
ATOM 983 C C . VAL A 1 125 ? 0.263 -13.721 9.058 1.00 62.66 125 VAL A C 1
ATOM 985 O O . VAL A 1 125 ? -0.909 -13.346 9.082 1.00 62.66 125 VAL A O 1
ATOM 988 N N . VAL A 1 126 ? 0.658 -14.820 8.408 1.00 55.47 126 VAL A N 1
ATOM 989 C CA . VAL A 1 126 ? -0.238 -15.739 7.689 1.00 55.47 126 VAL A CA 1
ATOM 990 C C . VAL A 1 126 ? -0.796 -16.744 8.702 1.00 55.47 126 VAL A C 1
ATOM 992 O O . VAL A 1 126 ? -0.023 -17.498 9.293 1.00 55.47 126 VAL A O 1
ATOM 995 N N . ALA A 1 127 ? -2.105 -16.691 8.952 1.00 46.41 127 ALA A N 1
ATOM 996 C CA . ALA A 1 127 ? -2.828 -17.571 9.874 1.00 46.41 127 ALA A CA 1
ATOM 997 C C . ALA A 1 127 ? -3.723 -18.546 9.107 1.00 46.41 127 ALA A C 1
ATOM 999 O O . ALA A 1 127 ? -4.270 -18.120 8.065 1.00 46.41 127 ALA A O 1
#

Radius of gyration: 14.88 Å; chains: 1; bounding box: 32×36×45 Å

pLDDT: mean 88.61, std 12.74, range [35.03, 97.62]

Foldseek 3Di:
DDDDQDPWAWDADPVQRKIKIFRAPPDQFDWQDQDPFKTWTADPVVLATGIIIGTPNVVLPDADPVGHDKAFRPRCPVDDPVVVVSVVVRCVDPPNVQFKDWDWDDPDPPDTTIIMGTDDHDPVRYD

Sequence (127 aa):
MSQARNKPKAKYDEISDTLIITFESGAKATGISLTDHILLRYDFENHKPVGLHLTDYSILIQPTEIGVQNFPMTHLAKLSEAEQDEIFRVLLAEPVNQFLSLSAYTVSITERMPIIALKKLPNAVVA

Secondary structure (DSSP, 8-state):
-----PPPEEEEETTTTEEEEESSSS---EEEESSSSEEEEEETTTTEEEEEEEESHHHHTPPBTTBS-EEE--GGGGS-HHHHHHHHHHHHSTTGGGTEEEEEEESSSS-EEEEEEEPPPPTTTB-